Protein AF-A0A559QMC6-F1 (afdb_monomer)

Foldseek 3Di:
DVVLLVLDDPVLNVQLVVLLVLLVLLVCLPDFPNFDADPNDTDGSVRCVVLCVSVLSNCSNPQSNVLSVCLSVLDPCSLVSNLVVLLCSQAVVCVVVVVVVSNVVSVVVSVVSNCCCPPPPSNVVSSVD

pLDDT: mean 92.24, std 6.47, range [59.59, 97.75]

Structure (mmCIF, N/CA/C/O backbone):
data_AF-A0A559QMC6-F1
#
_entry.id   AF-A0A559QMC6-F1
#
loop_
_atom_site.group_PDB
_atom_site.id
_atom_site.type_symbol
_atom_site.label_atom_id
_atom_site.label_alt_id
_atom_site.label_comp_id
_atom_site.label_asym_id
_atom_site.label_entity_id
_atom_site.label_seq_id
_atom_site.pdbx_PDB_ins_code
_atom_site.Cartn_x
_atom_site.Cartn_y
_atom_site.Cartn_z
_atom_site.occupancy
_atom_site.B_iso_or_equiv
_atom_site.auth_seq_id
_atom_site.auth_comp_id
_atom_site.auth_asym_id
_atom_site.auth_atom_id
_atom_site.pdbx_PDB_model_num
ATOM 1 N N . MET A 1 1 ? 1.615 -2.073 19.557 1.00 86.12 1 MET A N 1
ATOM 2 C CA . MET A 1 1 ? 1.528 -2.533 18.148 1.00 86.12 1 MET A CA 1
ATOM 3 C C . MET A 1 1 ? 1.064 -3.980 18.026 1.00 86.12 1 MET A C 1
ATOM 5 O O . MET A 1 1 ? 0.091 -4.203 17.324 1.00 86.12 1 MET A O 1
ATOM 9 N N . TYR A 1 2 ? 1.675 -4.947 18.720 1.00 91.31 2 TYR A N 1
ATOM 10 C CA . TYR A 1 2 ? 1.238 -6.354 18.667 1.00 91.31 2 TYR A CA 1
ATOM 11 C C . TYR A 1 2 ? -0.243 -6.559 19.043 1.00 91.31 2 TYR A C 1
ATOM 13 O O . TYR A 1 2 ? -0.990 -7.177 18.294 1.00 91.31 2 TYR A O 1
ATOM 21 N N . GLN A 1 3 ? -0.711 -5.949 20.138 1.00 92.88 3 GLN A N 1
ATOM 22 C CA . GLN A 1 3 ? -2.131 -6.002 20.521 1.00 92.88 3 GLN A CA 1
ATOM 23 C C . GLN A 1 3 ? -3.051 -5.401 19.445 1.00 92.88 3 GLN A C 1
ATOM 25 O O . GLN A 1 3 ? -4.064 -6.002 19.097 1.00 92.88 3 GLN A O 1
ATOM 30 N N . ASN A 1 4 ? -2.665 -4.271 18.842 1.00 92.62 4 ASN A N 1
ATOM 31 C CA . ASN A 1 4 ? -3.417 -3.678 17.733 1.00 92.62 4 ASN A CA 1
ATOM 32 C C . ASN A 1 4 ? -3.512 -4.647 16.553 1.00 92.62 4 ASN A C 1
ATOM 34 O O . ASN A 1 4 ? -4.582 -4.791 15.974 1.00 92.62 4 ASN A O 1
ATOM 38 N N . PHE A 1 5 ? -2.425 -5.349 16.223 1.00 94.62 5 PHE A N 1
ATOM 39 C CA . PHE A 1 5 ? -2.440 -6.357 15.167 1.00 94.62 5 PHE A CA 1
ATOM 40 C C . PHE A 1 5 ? -3.429 -7.484 15.479 1.00 94.62 5 PHE A C 1
ATOM 42 O O . PHE A 1 5 ? -4.212 -7.871 14.614 1.00 94.62 5 PHE A O 1
ATOM 49 N N . LEU A 1 6 ? -3.445 -7.993 16.714 1.00 94.62 6 LEU A N 1
ATOM 50 C CA . LEU A 1 6 ? -4.365 -9.062 17.110 1.00 94.62 6 LEU A CA 1
ATOM 51 C C . LEU A 1 6 ? -5.833 -8.650 16.957 1.00 94.62 6 LEU A C 1
ATOM 53 O O . LEU A 1 6 ? -6.611 -9.419 16.393 1.00 94.62 6 LEU A O 1
ATOM 57 N N . LEU A 1 7 ? -6.171 -7.424 17.365 1.00 95.00 7 LEU A N 1
ATOM 58 C CA . LEU A 1 7 ? -7.519 -6.848 17.281 1.00 95.00 7 LEU A CA 1
ATOM 59 C C . LEU A 1 7 ? -7.955 -6.479 15.854 1.00 95.00 7 LEU A C 1
ATOM 61 O O . LEU A 1 7 ? -9.113 -6.131 15.625 1.00 95.00 7 LEU A O 1
ATOM 65 N N . MET A 1 8 ? -7.034 -6.501 14.893 1.00 96.19 8 MET A N 1
ATOM 66 C CA . MET A 1 8 ? -7.294 -6.070 13.528 1.00 96.19 8 MET A CA 1
ATOM 67 C C . MET A 1 8 ? -8.216 -7.075 12.803 1.00 96.19 8 MET A C 1
ATOM 69 O O . MET A 1 8 ? -7.912 -8.275 12.797 1.00 96.19 8 MET A O 1
ATOM 73 N N . PRO A 1 9 ? -9.311 -6.625 12.150 1.00 96.19 9 PRO A N 1
ATOM 74 C CA . PRO A 1 9 ? -10.169 -7.498 11.347 1.00 96.19 9 PRO A CA 1
ATOM 75 C C . PRO A 1 9 ? -9.371 -8.231 10.265 1.00 96.19 9 PRO A C 1
ATOM 77 O O . PRO A 1 9 ? -8.465 -7.649 9.674 1.00 96.19 9 PRO A O 1
ATOM 80 N N . THR A 1 10 ? -9.729 -9.480 9.956 1.00 96.75 10 THR A N 1
ATOM 81 C CA . THR A 1 10 ? -8.936 -10.379 9.092 1.00 96.75 10 THR A CA 1
ATOM 82 C C . THR A 1 10 ? -8.516 -9.757 7.760 1.00 96.75 10 THR A C 1
ATOM 84 O O . THR A 1 10 ? -7.344 -9.817 7.401 1.00 96.75 10 THR A O 1
ATOM 87 N N . VAL A 1 11 ? -9.439 -9.109 7.043 1.00 96.69 11 VAL A N 1
ATOM 88 C CA . VAL A 1 11 ? -9.122 -8.485 5.747 1.00 96.69 11 VAL A CA 1
ATOM 89 C C . VAL A 1 11 ? -8.203 -7.272 5.925 1.00 96.69 11 VAL A C 1
ATOM 91 O O . VAL A 1 11 ? -7.268 -7.097 5.153 1.00 96.69 11 VAL A O 1
ATOM 94 N N . LEU A 1 12 ? -8.387 -6.479 6.988 1.00 97.12 12 LEU A N 1
ATOM 95 C CA . LEU A 1 12 ? -7.500 -5.346 7.277 1.00 97.12 12 LEU A CA 1
ATOM 96 C C . LEU A 1 12 ? -6.095 -5.839 7.650 1.00 97.12 12 LEU A C 1
ATOM 98 O O . LEU A 1 12 ? -5.106 -5.285 7.186 1.00 97.12 12 LEU A O 1
ATOM 102 N N . LYS A 1 13 ? -6.017 -6.931 8.415 1.00 97.50 13 LYS A N 1
ATOM 103 C CA . LYS A 1 13 ? -4.770 -7.612 8.766 1.00 97.50 13 LYS A CA 1
ATOM 104 C C . LYS A 1 13 ? -4.022 -8.079 7.522 1.00 97.50 13 LYS A C 1
ATOM 106 O O . LYS A 1 13 ? -2.835 -7.794 7.392 1.00 97.50 13 LYS A O 1
ATOM 111 N N . PHE A 1 14 ? -4.720 -8.728 6.591 1.00 97.06 14 PHE A N 1
ATOM 112 C CA . PHE A 1 14 ? -4.152 -9.126 5.305 1.00 97.06 14 PHE A CA 1
ATOM 113 C C . PHE A 1 14 ? -3.623 -7.917 4.524 1.00 97.06 14 PHE A C 1
ATOM 115 O O . PHE A 1 14 ? -2.468 -7.924 4.111 1.00 97.06 14 PHE A O 1
ATOM 122 N N . MET A 1 15 ? -4.418 -6.850 4.395 1.00 97.00 15 MET A N 1
ATOM 123 C CA . MET A 1 15 ? -4.000 -5.622 3.709 1.00 97.00 15 MET A CA 1
ATOM 124 C C . MET A 1 15 ? -2.759 -4.986 4.349 1.00 97.00 15 MET A C 1
ATOM 126 O O . MET A 1 15 ? -1.866 -4.532 3.638 1.00 97.00 15 MET A O 1
ATOM 130 N N . THR A 1 16 ? -2.677 -4.962 5.683 1.00 96.94 16 THR A N 1
ATOM 131 C CA . THR A 1 16 ? -1.517 -4.439 6.416 1.00 96.94 16 THR A CA 1
ATOM 132 C C . THR A 1 16 ? -0.275 -5.304 6.208 1.00 96.94 16 THR A C 1
ATOM 134 O O . THR A 1 16 ? 0.797 -4.764 5.946 1.00 96.94 16 THR A O 1
ATOM 137 N N . VAL A 1 17 ? -0.399 -6.633 6.276 1.00 97.50 17 VAL A N 1
ATOM 138 C CA . VAL A 1 17 ? 0.728 -7.548 6.025 1.00 97.50 17 VAL A CA 1
ATOM 139 C C . VAL A 1 17 ? 1.195 -7.446 4.577 1.00 97.50 17 VAL A C 1
ATOM 141 O O . VAL A 1 17 ? 2.391 -7.322 4.340 1.00 97.50 17 VAL A O 1
ATOM 144 N N . HIS A 1 18 ? 0.268 -7.431 3.620 1.00 96.50 18 HIS A N 1
ATOM 145 C CA . HIS A 1 18 ? 0.583 -7.245 2.207 1.00 96.50 18 HIS A CA 1
ATOM 146 C C . HIS A 1 18 ? 1.314 -5.918 1.969 1.00 96.50 18 HIS A C 1
ATOM 148 O O . HIS A 1 18 ? 2.371 -5.904 1.349 1.00 96.50 18 HIS A O 1
ATOM 154 N N . ALA A 1 19 ? 0.817 -4.818 2.542 1.00 96.25 19 ALA A N 1
ATOM 155 C CA . ALA A 1 19 ? 1.459 -3.513 2.429 1.00 96.25 19 ALA A CA 1
ATOM 156 C C . ALA A 1 19 ? 2.858 -3.472 3.076 1.00 96.25 19 ALA A C 1
ATOM 158 O O . ALA A 1 19 ? 3.741 -2.801 2.551 1.00 96.25 19 ALA A O 1
ATOM 159 N N . MET A 1 20 ? 3.106 -4.216 4.164 1.00 96.62 20 MET A N 1
ATOM 160 C CA . MET A 1 20 ? 4.475 -4.407 4.668 1.00 96.62 20 MET A CA 1
ATOM 161 C C . MET A 1 20 ? 5.332 -5.246 3.718 1.00 96.62 20 MET A C 1
ATOM 163 O O . MET A 1 20 ? 6.491 -4.907 3.486 1.00 96.62 20 MET A O 1
ATOM 167 N N . ALA A 1 21 ? 4.780 -6.323 3.155 1.00 95.88 21 ALA A N 1
ATOM 168 C CA . ALA A 1 21 ? 5.483 -7.186 2.209 1.00 95.88 21 ALA A CA 1
ATOM 169 C C . ALA A 1 21 ? 5.861 -6.441 0.919 1.00 95.88 21 ALA A C 1
ATOM 171 O O . ALA A 1 21 ? 6.859 -6.778 0.293 1.00 95.88 21 ALA A O 1
ATOM 172 N N . CYS A 1 22 ? 5.158 -5.364 0.559 1.00 95.38 22 CYS A N 1
ATOM 173 C CA . CYS A 1 22 ? 5.577 -4.490 -0.536 1.00 95.38 22 CYS A CA 1
ATOM 174 C C . CYS A 1 22 ? 7.000 -3.929 -0.364 1.00 95.38 22 CYS A C 1
ATOM 176 O O . CYS A 1 22 ? 7.599 -3.560 -1.365 1.00 95.38 22 CYS A O 1
ATOM 178 N N . SER A 1 23 ? 7.583 -3.919 0.844 1.00 94.12 23 SER A N 1
ATOM 179 C CA . SER A 1 23 ? 9.006 -3.590 1.051 1.00 94.12 23 SER A CA 1
ATOM 180 C C . SER A 1 23 ? 9.961 -4.436 0.202 1.00 94.12 23 SER A C 1
ATOM 182 O O . SER A 1 23 ? 11.021 -3.946 -0.178 1.00 94.12 23 SER A O 1
ATOM 184 N N . PHE A 1 24 ? 9.579 -5.657 -0.189 1.00 93.12 24 PHE A N 1
ATOM 185 C CA . PHE A 1 24 ? 10.361 -6.455 -1.134 1.00 93.12 24 PHE A CA 1
ATOM 186 C C . PHE A 1 24 ? 10.541 -5.754 -2.487 1.00 93.12 24 PHE A C 1
ATOM 188 O O . PHE A 1 24 ? 11.594 -5.898 -3.101 1.00 93.12 24 PHE A O 1
ATOM 195 N N . PHE A 1 25 ? 9.584 -4.933 -2.930 1.00 91.31 25 PHE A N 1
ATOM 196 C CA . PHE A 1 25 ? 9.714 -4.169 -4.173 1.00 91.31 25 PHE A CA 1
ATOM 197 C C . PHE A 1 25 ? 10.835 -3.131 -4.130 1.00 91.31 25 PHE A C 1
ATOM 199 O O . PHE A 1 25 ? 11.420 -2.848 -5.170 1.00 91.31 25 PHE A O 1
ATOM 206 N N . LEU A 1 26 ? 11.194 -2.627 -2.944 1.00 91.88 26 LEU A N 1
ATOM 207 C CA . LEU A 1 26 ? 12.382 -1.788 -2.773 1.00 91.88 26 LEU A CA 1
ATOM 208 C C . LEU A 1 26 ? 13.647 -2.568 -3.147 1.00 91.88 26 LEU A C 1
ATOM 210 O O . LEU A 1 26 ? 14.483 -2.076 -3.900 1.00 91.88 26 LEU A O 1
ATOM 214 N N . LEU A 1 27 ? 13.777 -3.790 -2.624 1.00 89.62 27 LEU A N 1
ATOM 215 C CA . LEU A 1 27 ? 14.935 -4.643 -2.885 1.00 89.62 27 LEU A CA 1
ATOM 216 C C . LEU A 1 27 ? 15.018 -4.992 -4.369 1.00 89.62 27 LEU A C 1
ATOM 218 O O . LEU A 1 27 ? 16.080 -4.865 -4.968 1.00 89.62 27 LEU A O 1
ATOM 222 N N . VAL A 1 28 ? 13.883 -5.359 -4.965 1.00 87.25 28 VAL A N 1
ATOM 223 C CA . VAL A 1 28 ? 13.795 -5.679 -6.393 1.00 87.25 28 VAL A CA 1
ATOM 224 C C . VAL A 1 28 ? 14.174 -4.459 -7.243 1.00 87.25 28 VAL A C 1
ATOM 226 O O . VAL A 1 28 ? 14.968 -4.600 -8.161 1.00 87.25 28 VAL A O 1
ATOM 229 N N . ALA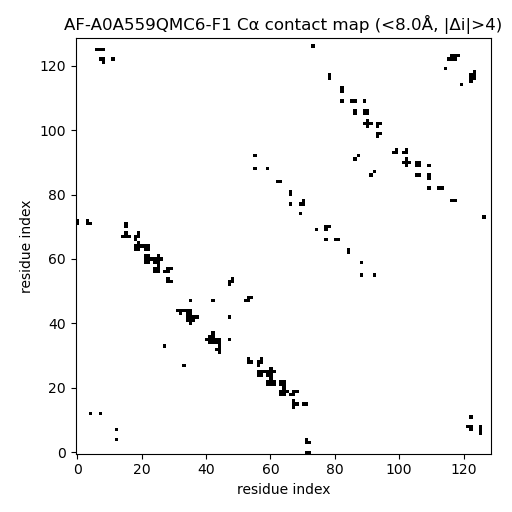 A 1 29 ? 13.702 -3.254 -6.908 1.00 88.50 29 ALA A N 1
ATOM 230 C CA . ALA A 1 29 ? 14.004 -2.040 -7.671 1.00 88.50 29 ALA A CA 1
ATOM 231 C C . ALA A 1 29 ? 15.483 -1.605 -7.614 1.00 88.50 29 ALA A C 1
ATOM 233 O O . ALA A 1 29 ? 15.986 -1.024 -8.576 1.00 88.50 29 ALA A O 1
ATOM 234 N N . VAL A 1 30 ? 16.171 -1.839 -6.490 1.00 88.81 30 VAL A N 1
ATOM 235 C CA . VAL A 1 30 ? 17.509 -1.273 -6.231 1.00 88.81 30 VAL A CA 1
ATOM 236 C C . VAL A 1 30 ? 18.642 -2.270 -6.483 1.00 88.81 30 VAL A C 1
ATOM 238 O O . VAL A 1 30 ? 19.745 -1.844 -6.815 1.00 88.81 30 VAL A O 1
ATOM 241 N N . ILE A 1 31 ? 18.412 -3.579 -6.342 1.00 87.06 31 ILE A N 1
ATOM 242 C CA . ILE A 1 31 ? 19.473 -4.585 -6.489 1.00 87.06 31 ILE A CA 1
ATOM 243 C C . ILE A 1 31 ? 19.673 -4.928 -7.977 1.00 87.06 31 ILE A C 1
ATOM 245 O O . ILE A 1 31 ? 18.774 -5.502 -8.600 1.00 87.06 31 ILE A O 1
AT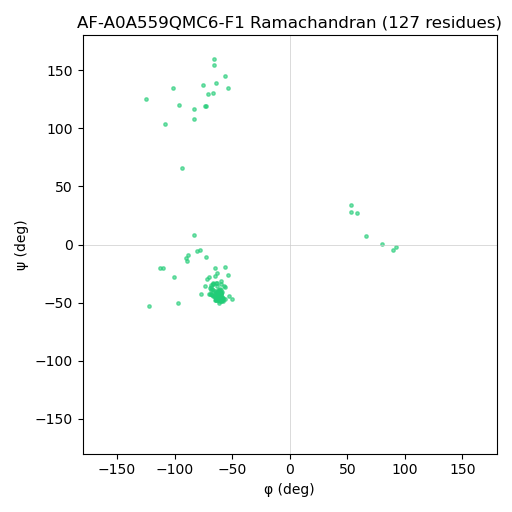OM 249 N N . PRO A 1 32 ? 20.855 -4.649 -8.563 1.00 81.56 32 PRO A N 1
ATOM 250 C CA . PRO A 1 32 ? 21.153 -5.044 -9.933 1.00 81.56 32 PRO A CA 1
ATOM 251 C C . PRO A 1 32 ? 21.162 -6.571 -10.073 1.00 81.56 32 PRO A C 1
ATOM 253 O O . PRO A 1 32 ? 21.704 -7.276 -9.225 1.00 81.56 32 PRO A O 1
ATOM 256 N N . GLY A 1 33 ? 20.592 -7.085 -11.164 1.00 74.88 33 GLY A N 1
ATOM 257 C CA . GLY A 1 33 ? 20.578 -8.522 -11.465 1.00 74.88 33 GLY A CA 1
ATOM 258 C C . GLY A 1 33 ? 19.346 -9.281 -10.965 1.00 74.88 33 GLY A C 1
ATOM 259 O O . GLY A 1 33 ? 19.216 -10.465 -11.269 1.00 74.88 33 GLY A O 1
ATOM 260 N N . VAL A 1 34 ? 18.412 -8.626 -10.264 1.00 79.50 34 VAL A N 1
ATOM 261 C CA . VAL A 1 34 ? 17.073 -9.193 -10.043 1.00 79.50 34 VAL A CA 1
ATOM 262 C C . VAL A 1 34 ? 16.290 -9.104 -11.361 1.00 79.50 34 VAL A C 1
ATOM 264 O O . VAL A 1 34 ? 16.118 -7.997 -11.877 1.00 79.50 34 VAL A O 1
ATOM 267 N N . PRO A 1 35 ? 15.848 -10.232 -11.950 1.00 70.62 35 PRO A N 1
ATOM 268 C CA . PRO A 1 35 ? 15.201 -10.221 -13.256 1.00 70.62 35 PRO A CA 1
ATOM 269 C C . PRO A 1 35 ? 13.848 -9.507 -13.194 1.00 70.62 35 PRO A C 1
ATOM 271 O O . PRO A 1 35 ? 13.002 -9.818 -12.354 1.00 70.62 35 PRO A O 1
ATOM 274 N N . PHE A 1 36 ? 13.638 -8.576 -14.124 1.00 72.19 36 PHE A N 1
ATOM 275 C CA . PHE A 1 36 ? 12.411 -7.799 -14.256 1.00 72.19 36 PHE A CA 1
ATOM 276 C C . PHE A 1 36 ? 11.634 -8.239 -15.481 1.00 72.19 36 PHE A C 1
ATOM 278 O O . PHE A 1 36 ? 12.006 -7.890 -16.589 1.00 72.19 36 PHE A O 1
ATOM 285 N N . THR A 1 37 ? 10.560 -9.007 -15.310 1.00 78.69 37 THR A N 1
ATOM 286 C CA . THR A 1 37 ? 9.741 -9.423 -16.457 1.00 78.69 37 THR A CA 1
ATOM 287 C C . THR A 1 37 ? 8.544 -8.498 -16.630 1.00 78.69 37 THR A C 1
ATOM 289 O O . THR A 1 37 ? 7.701 -8.406 -15.737 1.00 78.69 37 THR A O 1
ATOM 292 N N . VAL A 1 38 ? 8.443 -7.842 -17.784 1.00 74.69 38 VAL A N 1
ATOM 293 C CA . VAL A 1 38 ? 7.295 -7.015 -18.177 1.00 74.69 38 VAL A CA 1
ATOM 294 C C . VAL A 1 38 ? 6.787 -7.536 -19.514 1.00 74.69 38 VAL A C 1
ATOM 296 O O . VAL A 1 38 ? 7.555 -7.666 -20.457 1.00 74.69 38 VAL A O 1
ATOM 299 N N . ASN A 1 39 ? 5.498 -7.879 -19.598 1.00 74.62 39 ASN A N 1
ATOM 300 C CA . ASN A 1 39 ? 4.878 -8.434 -20.812 1.00 74.62 39 ASN A CA 1
ATOM 301 C C . ASN A 1 39 ? 5.601 -9.664 -21.407 1.00 74.62 39 ASN A C 1
ATOM 303 O O . ASN A 1 39 ? 5.512 -9.918 -22.601 1.00 74.62 39 ASN A O 1
ATOM 307 N N . GLY A 1 40 ? 6.295 -10.445 -20.572 1.00 78.06 40 GLY A N 1
ATOM 308 C CA . GLY A 1 40 ? 7.056 -11.624 -21.001 1.00 78.06 40 GLY A CA 1
ATOM 309 C C . GLY A 1 40 ? 8.511 -11.346 -21.391 1.00 78.06 40 GLY A C 1
ATOM 310 O O . GLY A 1 40 ? 9.253 -12.298 -21.613 1.00 78.06 40 GLY A O 1
ATOM 311 N N . GLU A 1 41 ? 8.948 -10.086 -21.403 1.00 81.75 41 GLU A N 1
ATOM 312 C CA . GLU A 1 41 ? 10.332 -9.703 -21.692 1.00 81.75 41 GLU A CA 1
ATOM 313 C C . GLU A 1 41 ? 11.094 -9.385 -20.405 1.00 81.75 41 GLU A C 1
ATOM 315 O O . GLU A 1 41 ? 10.588 -8.682 -19.527 1.00 81.75 41 GLU A O 1
ATOM 320 N N . VAL A 1 42 ? 12.317 -9.909 -20.283 1.00 84.88 42 VAL A N 1
ATOM 321 C CA . VAL A 1 42 ? 13.209 -9.594 -19.163 1.00 84.88 42 VAL A CA 1
ATOM 322 C C . VAL A 1 42 ? 13.925 -8.282 -19.463 1.00 84.88 42 VAL A C 1
ATOM 324 O O . VAL A 1 42 ? 14.820 -8.240 -20.301 1.00 84.88 42 VAL A O 1
ATOM 327 N N . LEU A 1 43 ? 13.542 -7.224 -18.757 1.00 83.69 43 LEU A N 1
ATOM 328 C CA . LEU A 1 43 ? 14.207 -5.931 -18.790 1.00 83.69 43 LEU A CA 1
ATOM 329 C C . LEU A 1 43 ? 15.512 -5.988 -17.998 1.00 83.69 43 LEU A C 1
ATOM 331 O O . LEU A 1 43 ? 15.572 -6.509 -16.876 1.00 83.69 43 LEU A O 1
ATOM 335 N N . SER A 1 44 ? 16.557 -5.393 -18.562 1.00 86.94 44 SER A N 1
ATOM 336 C CA . SER A 1 44 ? 17.775 -5.092 -17.820 1.00 86.94 44 SER A CA 1
ATOM 337 C C . SER A 1 44 ? 17.502 -4.049 -16.733 1.00 86.94 44 SER A C 1
ATOM 339 O O . SER A 1 44 ? 16.552 -3.266 -16.796 1.00 86.94 44 SER A O 1
ATOM 341 N N . TYR A 1 45 ? 18.386 -3.989 -15.734 1.00 85.81 45 TYR A N 1
ATOM 342 C CA . TYR A 1 45 ? 18.300 -2.991 -14.666 1.00 85.81 45 TYR A CA 1
ATOM 343 C C . TYR A 1 45 ? 18.201 -1.561 -15.224 1.00 85.81 45 TYR A C 1
ATOM 345 O O . TYR A 1 45 ? 17.361 -0.781 -14.786 1.00 85.81 45 TYR A O 1
ATOM 353 N N . LYS A 1 46 ? 19.018 -1.224 -16.230 1.00 87.75 46 LYS A N 1
ATOM 354 C CA . LYS 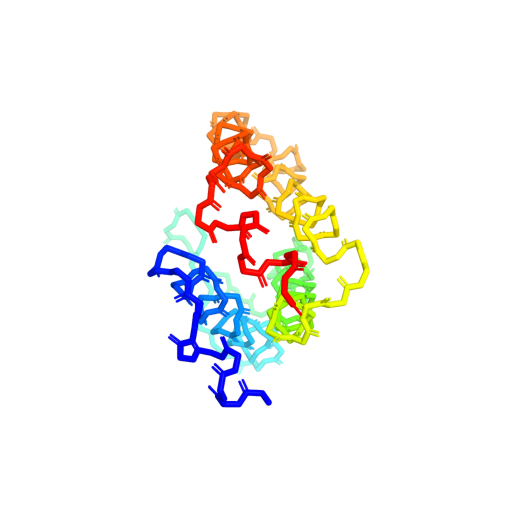A 1 46 ? 19.018 0.109 -16.843 1.00 87.75 46 LYS A CA 1
ATOM 355 C C . LYS A 1 46 ? 17.682 0.415 -17.529 1.00 87.75 46 LYS A C 1
ATOM 357 O O . LYS A 1 46 ? 17.104 1.466 -17.270 1.00 87.75 46 LYS A O 1
ATOM 362 N N . GLU A 1 47 ? 17.167 -0.517 -18.327 1.00 87.94 47 GLU A N 1
ATOM 363 C CA . GLU A 1 47 ? 15.886 -0.354 -19.026 1.00 87.94 47 GLU A CA 1
ATOM 364 C C . GLU A 1 47 ? 14.718 -0.202 -18.045 1.00 87.94 47 GLU A C 1
ATOM 366 O O . GLU A 1 47 ? 13.842 0.636 -18.255 1.00 87.94 47 GLU A O 1
ATOM 371 N N . ALA A 1 48 ? 14.716 -0.949 -16.936 1.00 87.19 48 ALA A N 1
ATOM 372 C CA . ALA A 1 48 ? 13.684 -0.849 -15.901 1.00 87.19 48 ALA A CA 1
ATOM 373 C C . ALA A 1 48 ? 13.671 0.525 -15.196 1.00 87.19 48 ALA A C 1
ATOM 375 O O . ALA A 1 48 ? 12.606 1.030 -14.824 1.00 87.19 48 ALA A O 1
ATOM 376 N N . TRP A 1 49 ? 14.839 1.155 -15.036 1.00 89.94 49 TRP A N 1
ATOM 377 C CA . TRP A 1 49 ? 14.953 2.511 -14.495 1.00 89.94 49 TRP A CA 1
ATOM 378 C C . TRP A 1 49 ? 14.573 3.588 -15.516 1.00 89.94 49 TRP A C 1
ATOM 380 O O . TRP A 1 49 ? 13.832 4.505 -15.163 1.00 89.94 49 TRP A O 1
ATOM 390 N N . GLU A 1 50 ? 15.008 3.463 -16.772 1.00 89.56 50 GLU A N 1
ATOM 391 C CA . GLU A 1 50 ? 14.690 4.424 -17.842 1.00 89.56 50 GLU A CA 1
ATOM 392 C C . GLU A 1 50 ? 13.196 4.435 -18.204 1.00 89.56 50 GLU A C 1
ATOM 394 O O . GLU A 1 50 ? 12.627 5.488 -18.477 1.00 89.56 50 GLU A O 1
ATOM 399 N N . SER A 1 51 ? 12.533 3.280 -18.136 1.00 86.56 51 SER A N 1
ATOM 400 C CA . SER A 1 51 ? 11.086 3.132 -18.370 1.00 86.56 51 SER A CA 1
ATOM 401 C C . SER A 1 51 ? 10.203 3.519 -17.172 1.00 86.56 51 SER A C 1
ATOM 403 O O . SER A 1 51 ? 8.972 3.513 -17.277 1.00 86.56 51 SER A O 1
ATOM 405 N N . GLY A 1 52 ? 10.805 3.833 -16.019 1.00 86.75 52 GLY A N 1
ATOM 406 C CA . GLY A 1 52 ? 10.100 4.237 -14.800 1.00 86.75 52 GLY A CA 1
ATOM 407 C C . GLY A 1 52 ? 9.499 3.094 -13.966 1.00 86.75 52 GLY A C 1
ATOM 408 O O . GLY A 1 52 ? 8.933 3.365 -12.903 1.00 86.75 52 GLY A O 1
ATOM 409 N N . TYR A 1 53 ? 9.639 1.823 -14.369 1.00 87.75 53 TYR A N 1
ATOM 410 C CA . TYR A 1 53 ? 9.169 0.673 -13.574 1.00 87.75 53 TYR A CA 1
ATOM 411 C C . TYR A 1 53 ? 9.856 0.607 -12.207 1.00 87.75 53 TYR A C 1
ATOM 413 O O . TYR A 1 53 ? 9.177 0.495 -11.181 1.00 87.75 53 TYR A O 1
ATOM 421 N N . SER A 1 54 ? 11.185 0.741 -12.175 1.00 90.44 54 SER A N 1
ATOM 422 C CA . SER A 1 54 ? 11.949 0.713 -10.921 1.00 90.44 54 SER A CA 1
ATOM 423 C C . SER A 1 54 ? 11.580 1.874 -9.998 1.00 90.44 54 SER A C 1
ATOM 425 O O . SER A 1 54 ? 11.489 1.689 -8.787 1.00 90.44 54 SER A O 1
ATOM 427 N N . VAL A 1 55 ? 11.287 3.054 -10.558 1.00 91.56 55 VAL A N 1
ATOM 428 C CA . VAL A 1 55 ? 10.837 4.221 -9.781 1.00 91.56 55 VAL A CA 1
ATOM 429 C C . VAL A 1 55 ? 9.492 3.933 -9.116 1.00 91.56 55 VAL A C 1
ATOM 431 O O . VAL A 1 55 ? 9.345 4.149 -7.913 1.00 91.56 55 VAL A O 1
ATOM 434 N N . ASN A 1 56 ? 8.528 3.385 -9.860 1.00 91.06 56 ASN A N 1
ATOM 435 C CA . ASN A 1 56 ? 7.224 3.018 -9.305 1.00 91.06 56 ASN A CA 1
ATOM 436 C C . ASN A 1 56 ? 7.356 1.975 -8.188 1.00 91.06 56 ASN A C 1
ATOM 438 O O . ASN A 1 56 ? 6.750 2.127 -7.127 1.00 91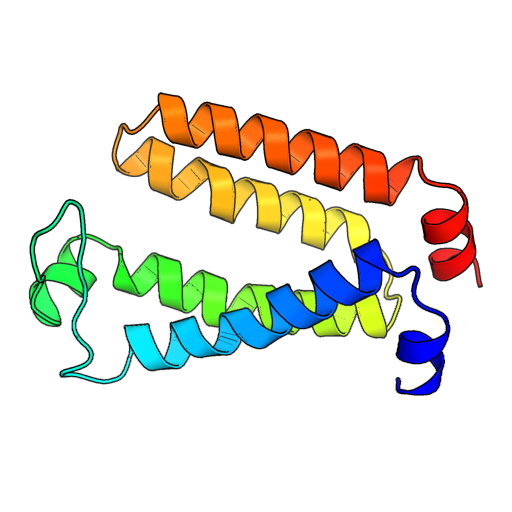.06 56 ASN A O 1
ATOM 442 N N . LEU A 1 57 ? 8.183 0.947 -8.375 1.00 91.62 57 LEU A N 1
ATOM 443 C CA . LEU A 1 57 ? 8.401 -0.080 -7.355 1.00 91.62 57 LEU A CA 1
ATOM 444 C C . LEU A 1 57 ? 9.136 0.427 -6.124 1.00 91.62 57 LEU A C 1
ATOM 446 O O . LEU A 1 57 ? 8.798 0.015 -5.016 1.00 91.62 57 LEU A O 1
ATOM 450 N N . LEU A 1 58 ? 10.075 1.355 -6.295 1.00 94.31 58 LEU A N 1
ATOM 451 C CA . LEU A 1 58 ? 10.711 2.044 -5.181 1.00 94.31 58 LEU A CA 1
ATOM 452 C C . LEU A 1 58 ? 9.668 2.824 -4.376 1.00 94.31 58 LEU A C 1
ATOM 454 O O . LEU A 1 58 ? 9.602 2.676 -3.155 1.00 94.31 58 LEU A O 1
ATOM 458 N N . VAL A 1 59 ? 8.806 3.598 -5.044 1.00 93.94 59 VAL A N 1
ATOM 459 C CA . VAL A 1 59 ? 7.732 4.348 -4.375 1.00 93.94 59 VAL A CA 1
ATOM 460 C C . VAL A 1 59 ? 6.805 3.400 -3.616 1.00 93.94 59 VAL A C 1
ATOM 462 O O . VAL A 1 59 ? 6.549 3.625 -2.434 1.00 93.94 59 VAL A O 1
ATOM 465 N N . ILE A 1 60 ? 6.348 2.311 -4.239 1.00 94.56 60 ILE A N 1
ATOM 466 C CA . ILE A 1 60 ? 5.485 1.314 -3.584 1.00 94.56 60 ILE A CA 1
ATOM 467 C C . ILE A 1 60 ? 6.210 0.674 -2.393 1.00 94.56 60 ILE A C 1
ATOM 469 O O . ILE A 1 60 ? 5.640 0.574 -1.304 1.00 94.56 60 ILE A O 1
ATOM 473 N N . GLY A 1 61 ? 7.471 0.284 -2.584 1.00 95.31 61 GLY A N 1
ATOM 474 C CA . GLY A 1 61 ? 8.298 -0.381 -1.584 1.00 95.31 61 GLY A CA 1
ATOM 475 C C . GLY A 1 61 ? 8.627 0.473 -0.364 1.00 95.31 61 GLY A C 1
ATOM 476 O O . GLY A 1 61 ? 8.919 -0.080 0.692 1.00 95.31 61 GLY A O 1
ATOM 477 N N . VAL A 1 62 ? 8.517 1.798 -0.465 1.00 96.06 62 VAL A N 1
ATOM 478 C CA . VAL A 1 62 ? 8.665 2.720 0.672 1.00 96.06 62 VAL A CA 1
ATOM 479 C C . VAL A 1 62 ? 7.308 3.115 1.253 1.00 96.06 62 VAL A C 1
ATOM 481 O O . VAL A 1 62 ? 7.087 3.022 2.463 1.00 96.06 62 VAL A O 1
ATOM 484 N N . VAL A 1 63 ? 6.380 3.557 0.404 1.00 96.75 63 VAL A N 1
ATOM 485 C CA . VAL A 1 63 ? 5.114 4.159 0.838 1.00 96.75 63 VAL A CA 1
ATOM 486 C C . VAL A 1 63 ? 4.197 3.123 1.485 1.00 96.75 63 VAL A C 1
ATOM 488 O O . VAL A 1 63 ? 3.613 3.398 2.536 1.00 96.75 63 VAL A O 1
ATOM 491 N N . MET A 1 64 ? 4.085 1.921 0.914 1.00 97.00 64 MET A N 1
ATOM 492 C CA . MET A 1 64 ? 3.154 0.908 1.423 1.00 97.00 64 MET A CA 1
ATOM 493 C C . MET A 1 64 ? 3.526 0.400 2.825 1.00 97.00 64 MET A C 1
ATOM 495 O O . MET A 1 64 ? 2.634 0.381 3.682 1.00 97.00 64 MET A O 1
ATOM 499 N N . PRO A 1 65 ? 4.799 0.089 3.143 1.00 96.88 65 PRO A N 1
ATOM 500 C CA . PRO A 1 65 ? 5.182 -0.273 4.507 1.00 96.88 65 PRO A CA 1
ATOM 501 C C . PRO A 1 65 ? 4.930 0.844 5.521 1.00 96.88 65 PRO A C 1
ATOM 503 O O . PRO A 1 65 ? 4.439 0.575 6.619 1.00 96.88 65 PRO A O 1
ATOM 506 N N . ILE A 1 66 ? 5.187 2.105 5.155 1.00 97.25 66 ILE A N 1
ATOM 507 C CA . ILE A 1 66 ? 4.883 3.250 6.026 1.00 97.25 66 ILE A CA 1
ATOM 508 C C . ILE A 1 66 ? 3.384 3.280 6.337 1.00 97.25 66 ILE A C 1
ATOM 510 O O . ILE A 1 66 ? 2.989 3.392 7.498 1.00 97.25 66 ILE A O 1
ATOM 514 N N . LEU A 1 67 ? 2.532 3.127 5.325 1.00 97.44 67 LEU A N 1
ATOM 515 C CA . LEU A 1 67 ? 1.083 3.120 5.516 1.00 97.44 67 LEU A CA 1
ATOM 516 C C . LEU A 1 67 ? 0.595 1.904 6.311 1.00 97.44 67 LEU A C 1
ATOM 518 O O . LEU A 1 67 ? -0.327 2.042 7.115 1.00 97.44 67 LEU A O 1
ATOM 522 N N . ALA A 1 68 ? 1.231 0.742 6.158 1.00 96.75 68 ALA A N 1
ATOM 523 C CA . ALA A 1 68 ? 0.960 -0.429 6.987 1.00 96.75 68 ALA A CA 1
ATOM 524 C C . ALA A 1 68 ? 1.201 -0.124 8.473 1.00 96.75 68 ALA A C 1
ATOM 526 O O . ALA A 1 68 ? 0.341 -0.396 9.317 1.00 96.75 68 ALA A O 1
ATOM 527 N N . VAL A 1 69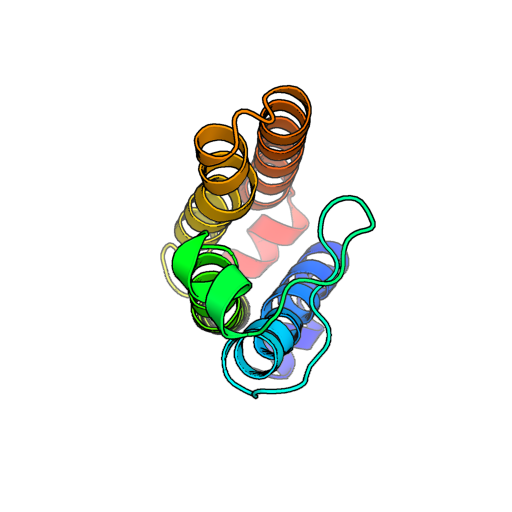 ? 2.325 0.528 8.788 1.00 97.00 69 VAL A N 1
ATOM 528 C CA . VAL A 1 69 ? 2.628 0.986 10.151 1.00 97.00 69 VAL A CA 1
ATOM 529 C C . VAL A 1 69 ? 1.586 1.998 10.633 1.00 97.00 69 VAL A C 1
ATOM 531 O O . VAL A 1 69 ? 1.142 1.909 11.778 1.00 97.00 69 VAL A O 1
ATOM 534 N N . GLN A 1 70 ? 1.127 2.916 9.777 1.00 96.25 70 GLN A N 1
ATOM 535 C CA . GLN A 1 70 ? 0.085 3.886 10.140 1.00 96.25 70 GLN A CA 1
ATOM 536 C C . GLN A 1 70 ? -1.264 3.224 10.460 1.00 96.25 70 GLN A C 1
ATOM 538 O O . GLN A 1 70 ? -1.915 3.614 11.434 1.00 96.25 70 GLN A O 1
ATOM 543 N N . LEU A 1 71 ? -1.678 2.217 9.681 1.00 96.38 71 LEU A N 1
ATOM 544 C CA . LEU A 1 71 ? -2.892 1.430 9.940 1.00 96.38 71 LEU A CA 1
ATOM 545 C C . LEU A 1 71 ? -2.780 0.646 11.256 1.00 96.38 71 LEU A C 1
ATOM 547 O O . LEU A 1 71 ? -3.726 0.604 12.050 1.00 96.38 71 LEU A O 1
ATOM 551 N N . LEU A 1 72 ? -1.610 0.063 11.521 1.00 96.31 72 LEU A N 1
ATOM 552 C CA . LEU A 1 72 ? -1.337 -0.665 12.757 1.00 96.31 72 LEU A CA 1
ATOM 553 C C . LEU A 1 72 ? -1.307 0.256 13.986 1.00 96.31 72 LEU A C 1
ATOM 555 O O . LEU A 1 72 ? -1.802 -0.100 15.058 1.00 96.31 72 LEU A O 1
ATOM 559 N N . ALA A 1 73 ? -0.753 1.455 13.828 1.00 95.25 73 ALA A N 1
ATOM 560 C CA . ALA A 1 73 ? -0.706 2.487 14.857 1.00 95.25 73 ALA A CA 1
ATOM 561 C C . ALA A 1 73 ? -2.033 3.248 15.023 1.00 95.25 73 ALA A C 1
ATOM 563 O O . ALA A 1 73 ? -2.126 4.080 15.919 1.00 95.25 73 ALA A O 1
ATOM 564 N N . ARG A 1 74 ? -3.041 2.982 14.176 1.00 94.25 74 ARG A N 1
ATOM 565 C CA . ARG A 1 74 ? -4.359 3.644 14.192 1.00 94.25 74 ARG A CA 1
ATOM 566 C C . ARG A 1 74 ? -4.270 5.174 14.137 1.00 94.25 74 ARG A C 1
ATOM 568 O O . ARG A 1 74 ? -5.077 5.875 14.742 1.00 94.25 74 ARG A O 1
ATOM 575 N N . ARG A 1 75 ? -3.279 5.722 13.422 1.00 92.94 75 ARG A N 1
ATOM 576 C CA . ARG A 1 75 ? -3.073 7.179 13.392 1.00 92.94 75 ARG A CA 1
ATOM 577 C C . ARG A 1 75 ? -4.231 7.908 12.711 1.00 92.94 75 ARG A C 1
ATOM 579 O O . ARG A 1 75 ? -4.904 7.369 11.828 1.00 92.94 75 ARG A O 1
ATOM 586 N N . LYS A 1 76 ? -4.415 9.180 13.074 1.00 91.12 76 LYS A N 1
ATOM 587 C CA . LYS A 1 76 ? -5.375 10.071 12.414 1.00 91.12 76 LYS A CA 1
ATOM 588 C C . LYS A 1 76 ? -5.115 10.083 10.904 1.00 91.12 76 LYS A C 1
ATOM 590 O O . LYS A 1 76 ? -3.972 10.162 10.466 1.00 91.12 76 LYS A O 1
ATOM 595 N N . TYR A 1 77 ? -6.188 9.981 10.127 1.00 93.94 77 TYR A N 1
ATOM 596 C CA . TYR A 1 77 ? -6.179 9.947 8.662 1.00 93.94 77 TYR A CA 1
ATOM 597 C C . TYR A 1 77 ? -5.519 8.729 7.989 1.00 93.94 77 TYR A C 1
ATOM 599 O O . TYR A 1 77 ? -5.417 8.709 6.763 1.00 93.94 77 TYR A O 1
ATOM 607 N N . CYS A 1 78 ? -5.111 7.688 8.729 1.00 95.62 78 CYS A N 1
ATOM 608 C CA . CYS A 1 78 ? -4.444 6.521 8.130 1.00 95.62 78 CYS A CA 1
ATOM 609 C C . CYS A 1 78 ? -5.273 5.852 7.017 1.00 95.62 78 CYS A C 1
ATOM 611 O O . CYS A 1 78 ? -4.717 5.444 6.003 1.00 95.62 78 CYS A O 1
ATOM 613 N N . ARG A 1 79 ? -6.604 5.805 7.158 1.00 96.19 79 ARG A N 1
ATOM 614 C CA . ARG A 1 79 ? -7.517 5.241 6.151 1.00 96.19 79 ARG A CA 1
ATOM 615 C C . ARG A 1 79 ? -7.561 6.071 4.870 1.00 96.19 79 ARG A C 1
ATOM 617 O O . ARG A 1 79 ? -7.526 5.507 3.780 1.00 96.19 79 ARG A O 1
ATOM 624 N N . GLN A 1 80 ? -7.621 7.396 5.002 1.00 97.19 80 GLN A N 1
ATOM 625 C CA . GLN A 1 80 ? -7.612 8.338 3.883 1.00 97.19 80 GLN A CA 1
ATOM 626 C C . GLN A 1 80 ? -6.287 8.244 3.127 1.00 97.19 80 GLN A C 1
ATOM 628 O O . GLN A 1 80 ? -6.292 8.084 1.911 1.00 97.19 80 GLN A O 1
ATOM 633 N N . LEU A 1 81 ? -5.165 8.264 3.855 1.00 97.06 81 LEU A N 1
ATOM 634 C CA . LEU A 1 81 ? -3.830 8.137 3.270 1.00 97.06 81 LEU A CA 1
ATOM 635 C C . LEU A 1 81 ? -3.646 6.791 2.566 1.00 97.06 81 LEU A C 1
ATOM 637 O O . LEU A 1 81 ? -3.159 6.760 1.441 1.00 97.06 81 LEU A O 1
ATOM 641 N N . TYR A 1 82 ? -4.085 5.691 3.186 1.00 97.25 82 TYR A N 1
ATOM 642 C CA . TYR A 1 82 ? -4.015 4.366 2.568 1.00 97.25 82 TYR A CA 1
ATOM 643 C C . TYR A 1 82 ? -4.847 4.288 1.286 1.00 97.25 82 TYR A C 1
ATOM 645 O O . TYR A 1 82 ? -4.392 3.744 0.284 1.00 97.25 82 TYR A O 1
ATOM 653 N N . THR A 1 83 ? -6.049 4.865 1.300 1.00 97.00 83 THR A N 1
ATOM 654 C CA . THR A 1 83 ? -6.938 4.895 0.132 1.00 97.00 83 THR A CA 1
ATOM 655 C C . THR A 1 83 ? -6.339 5.721 -1.003 1.00 97.00 83 THR A C 1
ATOM 657 O O . THR A 1 83 ? -6.284 5.247 -2.134 1.00 97.00 83 THR A O 1
ATOM 660 N N . ALA A 1 84 ? -5.840 6.923 -0.701 1.00 97.00 84 ALA A N 1
ATOM 661 C CA . ALA A 1 84 ? -5.209 7.794 -1.688 1.00 97.00 84 ALA A CA 1
ATOM 662 C C . ALA A 1 84 ? -3.963 7.140 -2.299 1.00 97.00 84 ALA A C 1
ATOM 664 O O . ALA A 1 84 ? -3.813 7.115 -3.516 1.00 97.00 84 ALA A O 1
ATOM 665 N N . ALA A 1 85 ? -3.106 6.541 -1.471 1.00 96.12 85 ALA A N 1
ATOM 666 C CA . ALA A 1 85 ? -1.930 5.834 -1.960 1.00 96.12 85 ALA A CA 1
ATOM 667 C C . ALA A 1 85 ? -2.295 4.600 -2.794 1.00 96.12 85 ALA A C 1
ATOM 669 O O . ALA A 1 85 ? -1.687 4.385 -3.837 1.00 96.12 85 ALA A O 1
ATOM 670 N N . SER A 1 86 ? -3.311 3.833 -2.385 1.00 95.31 86 SER A N 1
ATOM 671 C CA . SER A 1 86 ? -3.809 2.695 -3.171 1.00 95.31 86 SER A CA 1
ATOM 672 C C . SER A 1 86 ? -4.303 3.152 -4.543 1.00 95.31 86 SER A C 1
ATOM 674 O O . SER A 1 86 ? -3.948 2.539 -5.542 1.00 95.31 86 SER A O 1
ATOM 676 N N . ALA A 1 87 ? -5.041 4.267 -4.605 1.00 95.94 87 ALA A N 1
ATOM 677 C CA . ALA A 1 87 ? -5.470 4.867 -5.865 1.00 95.94 87 ALA A CA 1
ATOM 678 C C . ALA A 1 87 ? -4.268 5.247 -6.740 1.00 95.94 87 ALA A C 1
ATOM 680 O O . ALA A 1 87 ? -4.210 4.875 -7.908 1.00 95.94 87 ALA A O 1
ATOM 681 N N . CYS A 1 88 ? -3.277 5.940 -6.171 1.00 95.25 88 CYS A N 1
ATOM 682 C CA . CYS A 1 88 ? -2.081 6.336 -6.909 1.00 95.25 88 CYS A CA 1
ATOM 683 C C . CYS A 1 88 ? -1.331 5.122 -7.467 1.00 95.25 88 CYS A C 1
ATOM 685 O O . CYS A 1 88 ? -1.019 5.095 -8.652 1.00 95.25 88 CYS A O 1
ATOM 687 N N . VAL A 1 89 ? -1.091 4.107 -6.637 1.00 93.50 89 VAL A N 1
ATOM 688 C CA . VAL A 1 89 ? -0.322 2.908 -7.001 1.00 93.50 89 VAL A CA 1
ATOM 689 C C . VAL A 1 89 ? -1.058 2.033 -8.016 1.00 93.50 89 VAL A C 1
ATOM 691 O O . VAL A 1 89 ? -0.431 1.494 -8.922 1.00 93.50 89 VAL A O 1
ATOM 694 N N . LEU A 1 90 ? -2.378 1.893 -7.888 1.00 94.00 90 LEU A N 1
ATOM 695 C CA . LEU A 1 90 ? -3.172 1.006 -8.739 1.00 94.00 90 LEU A CA 1
ATOM 696 C C . LEU A 1 90 ? -3.670 1.666 -10.026 1.00 94.00 90 LEU A C 1
ATOM 698 O O . LEU A 1 90 ? -4.227 0.966 -10.863 1.00 94.00 90 LEU A O 1
ATOM 702 N N . ILE A 1 91 ? -3.527 2.984 -10.188 1.00 94.88 91 ILE A N 1
ATOM 703 C CA . ILE A 1 91 ? -4.098 3.709 -11.333 1.00 94.88 91 ILE A CA 1
ATOM 704 C C . ILE A 1 91 ? -3.011 4.444 -12.117 1.00 94.88 91 ILE A C 1
ATOM 706 O O . ILE A 1 91 ? -2.912 4.257 -13.329 1.00 94.88 91 ILE A O 1
ATOM 710 N N . LEU A 1 92 ? -2.181 5.261 -11.456 1.00 93.50 92 LEU A N 1
ATOM 711 C CA . LEU A 1 92 ? -1.258 6.165 -12.156 1.00 93.50 92 LEU A CA 1
ATOM 712 C C . LEU A 1 92 ? -0.244 5.442 -13.055 1.00 93.50 92 LEU A C 1
ATOM 714 O O . LEU A 1 92 ? -0.088 5.886 -14.194 1.00 93.50 92 LEU A O 1
ATOM 718 N N . PRO A 1 93 ? 0.399 4.332 -12.633 1.00 91.06 93 PRO A N 1
ATOM 719 C CA . PRO A 1 93 ? 1.340 3.629 -13.499 1.00 91.06 93 PRO A CA 1
ATOM 720 C C . PRO A 1 93 ? 0.674 3.117 -14.781 1.00 91.06 93 PRO A C 1
ATOM 722 O O . PRO A 1 93 ? 1.207 3.278 -15.874 1.00 91.06 93 PRO A O 1
ATOM 725 N N . TYR A 1 94 ? -0.543 2.581 -14.672 1.00 91.81 94 TYR A N 1
ATOM 726 C CA . TYR A 1 94 ? -1.279 2.059 -15.822 1.00 91.81 94 TYR A CA 1
ATOM 727 C C . TYR A 1 94 ? -1.798 3.158 -16.746 1.00 91.81 94 TYR A C 1
ATOM 729 O O . TYR A 1 94 ? -1.886 2.934 -17.949 1.00 91.81 94 TYR A O 1
ATOM 737 N N . LEU A 1 95 ? -2.104 4.351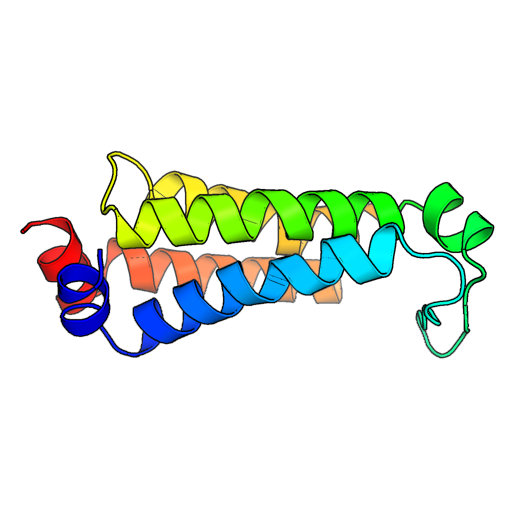 -16.228 1.00 92.94 95 LEU A N 1
ATOM 738 C CA . LEU A 1 95 ? -2.385 5.506 -17.083 1.00 92.94 95 LEU A CA 1
ATOM 739 C C . LEU A 1 95 ? -1.133 5.952 -17.843 1.00 92.94 95 LEU A C 1
ATOM 741 O O . LEU A 1 95 ? -1.218 6.216 -19.040 1.00 92.94 95 LEU A O 1
ATOM 745 N N . TYR A 1 96 ? 0.022 5.988 -17.172 1.00 89.94 96 TYR A N 1
ATOM 746 C CA . TYR A 1 96 ? 1.301 6.344 -17.789 1.00 89.94 96 TYR A CA 1
ATOM 747 C C . TYR A 1 96 ? 1.697 5.362 -18.903 1.00 89.94 96 TYR A C 1
ATOM 749 O O . TYR A 1 96 ? 2.062 5.786 -19.997 1.00 89.94 96 TYR A O 1
ATOM 757 N N . TRP A 1 97 ? 1.531 4.057 -18.672 1.00 89.00 97 TRP A N 1
ATOM 758 C CA . TRP A 1 97 ? 1.784 3.014 -19.675 1.00 89.00 97 TRP A CA 1
ATOM 759 C C . TRP A 1 97 ? 0.616 2.775 -20.645 1.00 89.00 97 TRP A C 1
ATOM 761 O O . TRP A 1 97 ? 0.656 1.817 -21.413 1.00 89.00 97 TRP A O 1
ATOM 771 N N . GLN A 1 98 ? -0.424 3.618 -20.622 1.00 92.56 98 GLN A N 1
ATOM 772 C CA . GLN A 1 98 ? -1.592 3.545 -21.516 1.00 92.56 98 GLN A CA 1
ATOM 773 C C . GLN A 1 98 ? -2.373 2.212 -21.442 1.00 92.56 98 GLN A C 1
ATOM 775 O O . GLN A 1 98 ? -3.064 1.805 -22.375 1.00 92.56 98 GLN A O 1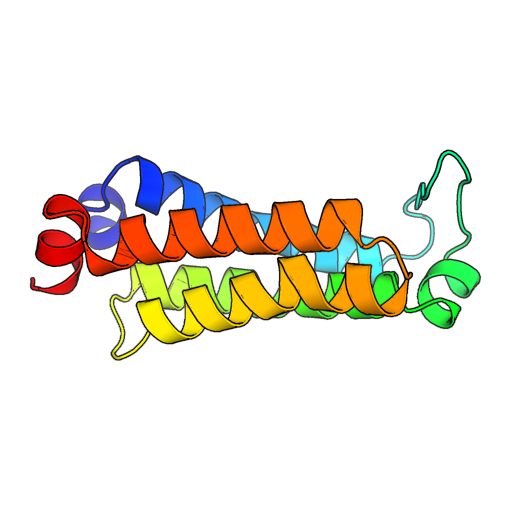
ATOM 780 N N . GLN A 1 99 ? -2.317 1.532 -20.297 1.00 91.81 99 GLN A N 1
ATOM 781 C CA . GLN A 1 99 ? -3.002 0.268 -20.012 1.00 91.81 99 GLN A CA 1
ATOM 782 C C . GLN A 1 99 ? -4.362 0.518 -19.336 1.00 91.81 99 GLN A C 1
ATOM 784 O O . GLN A 1 99 ? -4.589 0.165 -18.175 1.00 91.81 99 GLN A O 1
ATOM 789 N N . TYR A 1 100 ? -5.300 1.130 -20.062 1.00 93.62 100 TYR A N 1
ATOM 790 C CA . TYR A 1 100 ? -6.573 1.609 -19.497 1.00 93.62 100 TYR A CA 1
ATOM 791 C C . TYR A 1 100 ? -7.439 0.518 -18.851 1.00 93.62 100 TYR A C 1
ATOM 793 O O . TYR A 1 100 ? -8.093 0.774 -17.841 1.00 93.62 100 TYR A O 1
ATOM 801 N N . ALA A 1 101 ? -7.421 -0.709 -19.382 1.00 93.94 101 ALA A N 1
ATOM 802 C CA . ALA A 1 101 ? -8.159 -1.829 -18.794 1.00 93.94 101 ALA A CA 1
ATOM 803 C C . ALA A 1 101 ? -7.671 -2.155 -17.369 1.00 93.94 101 ALA A C 1
ATOM 805 O O . ALA A 1 101 ? -8.479 -2.373 -16.465 1.00 93.94 101 ALA A O 1
ATOM 806 N N . LEU A 1 102 ? -6.353 -2.118 -17.148 1.00 93.44 102 LEU A N 1
ATOM 807 C CA . LEU A 1 102 ? -5.754 -2.337 -15.831 1.00 93.44 102 LEU A CA 1
ATOM 808 C C . LEU A 1 102 ? -5.977 -1.138 -14.905 1.00 93.44 102 LEU A C 1
ATOM 810 O O . LEU A 1 102 ? -6.260 -1.335 -13.726 1.00 93.44 102 LEU A O 1
ATOM 814 N N . ALA A 1 103 ? -5.967 0.088 -15.436 1.00 94.69 103 ALA A N 1
ATOM 815 C CA . ALA A 1 103 ? -6.338 1.277 -14.668 1.00 94.69 103 ALA A CA 1
ATOM 816 C C . ALA A 1 103 ? -7.795 1.210 -14.160 1.00 94.69 103 ALA A C 1
ATOM 818 O O . ALA A 1 103 ? -8.063 1.540 -13.004 1.00 94.69 103 ALA A O 1
ATOM 819 N N . MET A 1 104 ? -8.733 0.727 -14.986 1.00 95.75 104 MET A N 1
ATOM 820 C CA . MET A 1 104 ? -10.133 0.514 -14.586 1.00 95.75 104 MET A CA 1
ATOM 821 C C . MET A 1 104 ? -10.266 -0.556 -13.497 1.00 95.75 104 MET A C 1
ATOM 823 O O . MET A 1 104 ? -11.018 -0.372 -12.537 1.00 95.75 104 MET A O 1
ATOM 827 N N . LEU A 1 105 ? -9.502 -1.647 -13.600 1.00 95.56 105 LEU A N 1
ATOM 828 C CA . LEU A 1 105 ? -9.427 -2.648 -12.536 1.00 95.56 105 LEU A CA 1
ATOM 829 C C . LEU A 1 105 ? -8.862 -2.041 -11.242 1.00 95.56 105 LEU A C 1
ATOM 831 O O . LEU A 1 105 ? -9.413 -2.260 -10.163 1.00 95.56 105 LEU A O 1
ATOM 835 N N . GLY A 1 106 ? -7.814 -1.223 -11.344 1.00 95.69 106 GLY A N 1
ATOM 836 C CA . GLY A 1 106 ? -7.237 -0.496 -10.218 1.00 95.69 106 GLY A CA 1
ATOM 837 C C . GLY A 1 106 ? -8.225 0.457 -9.544 1.00 95.69 106 GLY A C 1
ATOM 838 O O . GLY A 1 106 ? -8.280 0.527 -8.312 1.00 95.69 106 GLY A O 1
ATOM 839 N N . LEU A 1 107 ? -9.073 1.126 -10.328 1.00 96.94 107 LEU A N 1
ATOM 840 C CA . LEU A 1 107 ? -10.164 1.957 -9.822 1.00 96.94 107 LEU A CA 1
ATOM 841 C C . LEU A 1 107 ? -11.199 1.119 -9.056 1.00 96.94 107 LEU A C 1
ATOM 843 O O . LEU A 1 107 ? -11.573 1.480 -7.939 1.00 96.94 107 LEU A O 1
ATOM 847 N N . ALA A 1 108 ? -11.622 -0.017 -9.617 1.00 97.38 108 ALA A N 1
ATOM 848 C CA . ALA A 1 108 ? -12.565 -0.924 -8.965 1.00 97.38 108 ALA A CA 1
ATOM 849 C C . ALA A 1 108 ? -12.008 -1.462 -7.635 1.00 97.38 108 ALA A C 1
ATOM 851 O O . ALA A 1 108 ? -12.683 -1.392 -6.605 1.00 97.38 108 ALA A O 1
ATOM 852 N N . CYS A 1 109 ? -10.751 -1.914 -7.622 1.00 96.38 109 CYS A N 1
ATOM 853 C CA . CYS A 1 109 ? -10.057 -2.350 -6.409 1.00 96.38 109 CYS A CA 1
ATOM 854 C C . CYS A 1 109 ? -9.978 -1.228 -5.364 1.00 96.38 109 CYS A C 1
ATOM 856 O O . CYS A 1 109 ? -10.290 -1.446 -4.192 1.00 96.38 109 CYS A O 1
ATOM 858 N N . THR A 1 110 ? -9.627 -0.011 -5.785 1.00 96.75 110 THR A N 1
ATOM 859 C CA . THR A 1 110 ? -9.570 1.167 -4.906 1.00 96.75 110 THR A CA 1
ATOM 860 C C . THR A 1 110 ? -10.938 1.482 -4.298 1.00 96.75 110 THR A C 1
ATOM 862 O O . THR A 1 110 ? -11.036 1.762 -3.100 1.00 96.75 110 THR A O 1
ATOM 865 N N . LEU A 1 111 ? -12.014 1.390 -5.084 1.00 97.56 111 LEU A N 1
ATOM 866 C CA . LEU A 1 111 ? -13.379 1.594 -4.601 1.00 97.56 111 LEU A CA 1
ATOM 867 C C . LEU A 1 111 ? -13.763 0.540 -3.556 1.00 97.56 111 LEU A C 1
ATOM 869 O O . LEU A 1 111 ? -14.285 0.892 -2.497 1.00 97.56 111 LEU A O 1
ATOM 873 N N . VAL A 1 112 ? -13.455 -0.735 -3.809 1.00 97.69 112 VAL A N 1
ATOM 874 C CA . VAL A 1 112 ? -13.699 -1.831 -2.857 1.00 97.69 112 VAL A CA 1
ATOM 875 C C . VAL A 1 112 ? -12.931 -1.605 -1.552 1.00 97.69 112 VAL A C 1
ATOM 877 O O . VAL A 1 112 ? -13.522 -1.694 -0.473 1.00 97.69 112 VAL A O 1
ATOM 880 N N . ILE A 1 113 ? -11.648 -1.238 -1.634 1.00 96.81 113 ILE A N 1
ATOM 881 C CA . ILE A 1 113 ? -10.818 -0.888 -0.470 1.00 96.81 113 ILE A CA 1
ATOM 882 C C . ILE A 1 113 ? -11.445 0.273 0.309 1.00 96.81 113 ILE A C 1
ATOM 884 O O . ILE A 1 113 ? -11.577 0.201 1.531 1.00 96.81 113 ILE A O 1
ATOM 888 N N . THR A 1 114 ? -11.883 1.321 -0.389 1.00 97.56 114 THR A N 1
ATOM 889 C CA . THR A 1 114 ? -12.513 2.498 0.225 1.00 97.56 114 THR A CA 1
ATOM 890 C C . THR A 1 114 ? -13.790 2.110 0.964 1.00 97.56 114 THR A C 1
ATOM 892 O O . THR A 1 114 ? -13.961 2.427 2.142 1.00 97.56 114 THR A O 1
ATOM 895 N N . LEU A 1 115 ? -14.690 1.376 0.306 1.00 97.75 115 LEU A N 1
ATOM 896 C CA . LEU A 1 115 ? -15.938 0.924 0.918 1.00 97.75 115 LEU A CA 1
ATOM 897 C C . LEU A 1 115 ? -15.663 0.046 2.141 1.00 97.75 115 LEU A C 1
ATOM 899 O O . LEU A 1 115 ? -16.294 0.232 3.182 1.00 97.75 115 LEU A O 1
ATOM 903 N N . TYR A 1 116 ? -14.679 -0.848 2.058 1.00 97.56 116 TYR A N 1
ATOM 904 C CA . TYR A 1 116 ? -14.270 -1.666 3.190 1.00 97.56 116 TYR A CA 1
ATOM 905 C C . TYR A 1 116 ? -13.744 -0.817 4.362 1.00 97.56 116 TYR A C 1
ATOM 907 O O . TYR A 1 116 ? -14.201 -0.988 5.491 1.00 97.56 116 TYR A O 1
ATOM 915 N N . LEU A 1 117 ? -12.848 0.144 4.116 1.00 96.88 117 LEU A N 1
ATOM 916 C CA . LEU A 1 117 ? -12.234 0.962 5.173 1.00 96.88 117 LEU A CA 1
ATOM 917 C C . LEU A 1 117 ? -13.197 1.956 5.843 1.00 96.88 117 LEU A C 1
ATOM 919 O O . LEU A 1 117 ? -12.995 2.324 7.009 1.00 96.88 117 LEU A O 1
ATOM 923 N N . PHE A 1 118 ? -14.220 2.415 5.120 1.00 96.62 118 PHE A N 1
ATOM 924 C CA . PHE A 1 118 ? -15.111 3.482 5.586 1.00 96.62 118 PHE A CA 1
ATOM 925 C C . PHE A 1 118 ? -16.534 3.030 5.916 1.00 96.62 118 PHE A C 1
ATOM 927 O O . PHE A 1 118 ? -17.203 3.731 6.672 1.00 96.62 118 PHE A O 1
ATOM 934 N N . LYS A 1 119 ? -17.001 1.881 5.412 1.00 95.75 119 LYS A N 1
ATOM 935 C CA . LYS A 1 119 ? -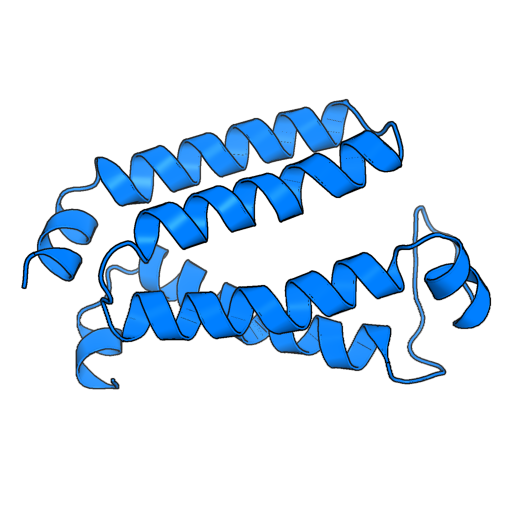18.355 1.375 5.702 1.00 95.75 119 LYS A CA 1
ATOM 936 C C . LYS A 1 119 ? -18.384 0.099 6.540 1.00 95.75 119 LYS A C 1
ATOM 938 O O . LYS A 1 119 ? -19.413 -0.188 7.145 1.00 95.75 119 LYS A O 1
ATOM 943 N N . ASN A 1 120 ? -17.301 -0.680 6.609 1.00 96.38 120 ASN A N 1
ATOM 944 C CA . ASN A 1 120 ? -17.322 -1.929 7.372 1.00 96.38 120 ASN A CA 1
ATOM 945 C C . ASN A 1 120 ? -17.310 -1.664 8.888 1.00 96.38 120 ASN A C 1
ATOM 947 O O . ASN A 1 120 ? -16.335 -1.138 9.424 1.00 96.38 120 ASN A O 1
ATOM 951 N N . GLY A 1 121 ? -18.355 -2.103 9.596 1.00 94.88 121 GLY A N 1
ATOM 952 C CA . GLY A 1 121 ? -18.503 -1.874 11.038 1.00 94.88 121 GLY A CA 1
ATOM 953 C C . GLY A 1 121 ? -17.342 -2.398 11.892 1.00 94.88 121 GLY A C 1
ATOM 954 O O . GLY A 1 121 ? -16.941 -1.728 12.840 1.00 94.88 121 GLY A O 1
ATOM 955 N N . ARG A 1 122 ? -16.727 -3.537 11.535 1.00 95.31 122 ARG A N 1
ATOM 956 C CA . ARG A 1 122 ? -15.569 -4.081 12.276 1.00 95.31 122 ARG A CA 1
ATOM 957 C C . ARG A 1 122 ? -14.328 -3.208 12.110 1.00 95.31 122 ARG A C 1
ATOM 959 O O . 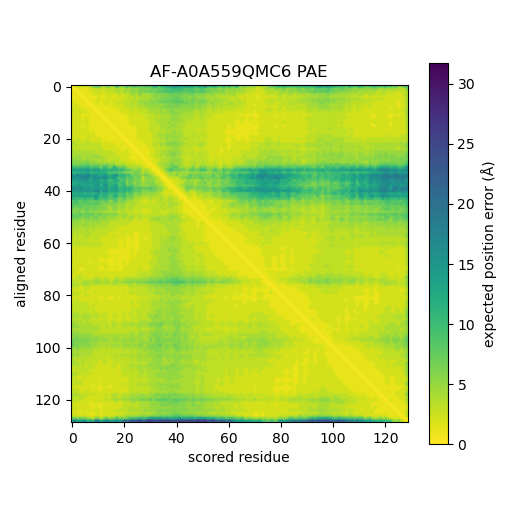ARG A 1 122 ? -13.558 -3.047 13.052 1.00 95.31 122 ARG A O 1
ATOM 966 N N . VAL A 1 123 ? -14.137 -2.641 10.920 1.00 96.00 123 VAL A N 1
ATOM 967 C CA . VAL A 1 123 ? -13.031 -1.713 10.648 1.00 96.00 123 VAL A CA 1
ATOM 968 C C . VAL A 1 123 ? -13.256 -0.392 11.375 1.00 96.00 123 VAL A C 1
ATOM 970 O O . VAL A 1 123 ? -12.332 0.129 11.995 1.00 96.00 123 VAL A O 1
ATOM 973 N N . LEU A 1 124 ? -14.486 0.125 11.354 1.00 95.31 124 LEU A N 1
ATOM 974 C CA . LEU A 1 124 ? -14.848 1.329 12.100 1.00 95.31 124 LEU A CA 1
ATOM 975 C C . LEU A 1 124 ? -14.630 1.147 13.605 1.00 95.31 124 LEU A C 1
ATOM 977 O O . LEU A 1 124 ? -14.002 2.005 14.215 1.00 95.31 124 LEU A O 1
ATOM 981 N N . ALA A 1 125 ? -15.061 0.020 14.178 1.00 94.69 125 ALA A N 1
ATOM 982 C CA . ALA A 1 125 ? -14.825 -0.303 15.584 1.00 94.69 125 ALA A CA 1
ATOM 983 C C . ALA A 1 125 ? -13.325 -0.372 15.913 1.00 94.69 125 ALA A C 1
ATOM 985 O O . ALA A 1 125 ? -12.890 0.203 16.905 1.00 94.69 125 ALA A O 1
ATOM 986 N N . TYR A 1 126 ? -12.521 -0.995 15.044 1.00 94.88 126 TYR A N 1
ATOM 987 C CA . TYR A 1 126 ? -11.067 -1.077 15.218 1.00 94.88 126 TYR A CA 1
ATOM 988 C C . TYR A 1 126 ? -10.379 0.299 15.271 1.00 94.88 126 TYR A C 1
ATOM 990 O O . TYR A 1 126 ? -9.438 0.474 16.041 1.00 94.88 126 TYR A O 1
ATOM 998 N N . PHE A 1 127 ? -10.820 1.264 14.458 1.00 93.50 127 PHE A N 1
ATOM 999 C CA . PHE A 1 127 ? -10.260 2.625 14.443 1.00 93.50 127 PHE A CA 1
ATOM 1000 C C . PHE A 1 127 ? -10.955 3.599 15.407 1.00 93.50 127 PHE A C 1
ATOM 1002 O O . PHE A 1 127 ? -10.460 4.710 15.585 1.00 93.50 127 PHE A O 1
ATOM 1009 N N . GLY A 1 128 ? -12.105 3.221 15.970 1.00 84.56 128 GLY A N 1
ATOM 1010 C CA . GLY A 1 128 ? -12.854 4.004 16.956 1.00 84.56 128 GLY A CA 1
ATOM 1011 C C . GLY A 1 128 ? -12.457 3.723 18.409 1.00 84.56 128 GLY A C 1
ATOM 1012 O O . GLY A 1 128 ? -12.823 4.505 19.280 1.00 84.56 128 GLY A O 1
ATOM 1013 N N . SER A 1 129 ? -11.724 2.629 18.654 1.00 59.59 129 SER A N 1
ATOM 1014 C CA . SER A 1 129 ? -11.096 2.270 19.938 1.00 59.59 129 SER A CA 1
ATOM 1015 C C . SER A 1 129 ? -9.644 2.724 20.017 1.00 59.59 129 SER A C 1
ATOM 1017 O O . SER A 1 129 ? -9.238 3.196 21.093 1.00 59.59 129 SER A O 1
#

Nearest PDB structures (foldseek):
  4n1y-assembly2_C  TM=2.435E-01  e=1.980E+00  Magallana gigas
  4ozr-assembly1_U  TM=2.236E-01  e=1.393E+00  Pediculus humanus corporis

Radius of gyration: 16.11 Å; Cα contacts (8 Å, |Δi|>4): 129; chains: 1; bounding box: 40×22×42 Å

Mean predicted aligned error: 3.91 Å

Secondary structure (DSSP, 8-state):
-HHHHHHS-HHHHHHHHHHHHTTHHHHHHHSTT--EEETTEEE-HHHHHHTTHHHHHHHHHHHHHHHHHHHHTT-TTHHHHHHHHHHHHHHHHHHHTT-HHHHHHHHHHHHHHHHHHHH-HHHHHHHH-

Sequence (129 aa):
MYQNFLLMPTVLKFMTVHAMACSFFLLVAVIPGVPFTVNGEVLSYKEAWESGYSVNLLVIGVVMPILAVQLLARRKYCRQLYTAASACVLILPYLYWQQYALAMLGLACTLVITLYLFKNGRVLAYFGS

Solvent-accessible surface area (backbone atoms only — not comparable to full-atom values): 6817 Å² total; per-residue (Å²): 97,72,68,47,53,70,66,38,49,70,68,59,41,51,52,32,51,50,24,40,56,32,36,54,35,31,53,54,47,68,45,80,83,56,84,38,73,56,99,86,42,73,44,52,65,67,54,31,50,76,72,41,54,26,55,53,29,35,51,44,15,52,51,32,28,54,43,22,51,30,56,48,67,59,43,89,61,30,67,58,55,45,43,53,50,45,37,48,69,38,23,51,60,29,56,74,70,68,37,58,73,56,20,52,51,21,49,53,52,36,49,53,52,44,49,45,63,75,65,34,66,65,49,46,51,59,69,72,108